Protein AF-A0A9E3ASZ4-F1 (afdb_monomer)

Mean predicted aligned error: 3.85 Å

pLDDT: mean 91.89, std 6.23, range [77.38, 98.56]

Secondary structure (DSSP, 8-state):
-HHHHHHHHHHHHHSPTT--EEEEEB-HHHHHHTT--HHHHHHHHHHSEEEEEE-GGGTTTSS-TTT-EEEEE-HHHHHHHGGGTEEEEEEEEEEETTTEEEEEEEE--

Foldseek 3Di:
DVVVVVVLQVVLVPADVPDKDKDWAFEPQQVVVVPDDVVQVVVCVVPQKGWPAFDQVCVPVDPDRHPHTRMYGYPVCCCVPSVVFWDFPDWAQCPPVNGIIMTMTHTDD

Solvent-accessible surface area (backbone atoms only — not comparable to full-atom values): 6234 Å² total; per-residue (Å²): 111,67,66,61,52,55,49,48,52,48,53,40,68,72,51,56,92,92,42,75,48,78,47,77,43,37,26,68,63,29,50,61,74,66,68,62,59,71,68,59,56,52,44,27,70,74,64,19,48,36,76,79,45,63,40,70,89,48,53,84,73,48,100,54,60,73,74,47,60,46,56,36,39,36,71,65,38,48,60,64,64,47,46,77,43,25,46,81,74,45,76,39,79,34,62,50,86,73,30,25,21,36,39,34,32,31,56,62,130

Nearest PDB structures (foldseek):
  2crq-assembly1_A  TM=5.993E-01  e=2.520E-01  Mus musculus
  4hny-assembly1_B  TM=3.741E-01  e=1.438E+00  Saccharomyces cerevisiae S288C
  6ygd-assembly1_A  TM=1.978E-01  e=7.545E-01  Saccharomyces cerevisiae
  9f1c-assembly1_DC  TM=3.258E-01  e=4.591E+00  Homo sapiens
  8xap-assembly1_A  TM=2.252E-01  e=4.591E+00  Sulfolobus acidocaldarius DSM 639

Sequence (109 aa):
EEDQFAWLKELARVVKPGGVVAVSVNGATSLFNASYPPSVREALKTRGFCDTGIENTLKGVTSDDSYYRNIYHTHDYIRERWSEWFEILAILPAFVGNMQDMILLRPRR

Radius of gyration: 14.47 Å; Cα contacts (8 Å, |Δi|>4): 172; chains: 1; bounding box: 32×28×39 Å

Structure (mmCIF, N/CA/C/O backbone):
data_AF-A0A9E3ASZ4-F1
#
_entry.id   AF-A0A9E3ASZ4-F1
#
loop_
_atom_site.group_PDB
_atom_site.id
_atom_site.type_symbol
_atom_site.label_atom_id
_atom_site.label_alt_id
_atom_site.label_comp_id
_atom_site.label_asym_id
_atom_site.label_entity_id
_atom_site.label_seq_id
_atom_site.pdbx_PDB_ins_code
_atom_site.Cartn_x
_atom_site.Cartn_y
_atom_site.Cartn_z
_atom_site.occupancy
_atom_site.B_iso_or_equiv
_atom_site.auth_seq_id
_atom_site.auth_comp_id
_atom_site.auth_asym_id
_atom_site.auth_atom_id
_atom_site.pdbx_PDB_model_num
ATOM 1 N N . GLU A 1 1 ? -0.442 9.513 -6.357 1.00 88.50 1 GLU A N 1
ATOM 2 C CA . GLU A 1 1 ? -0.317 9.337 -4.887 1.00 88.50 1 GLU A CA 1
ATOM 3 C C . GLU A 1 1 ? -1.496 9.955 -4.138 1.00 88.50 1 GLU A C 1
ATOM 5 O O . GLU A 1 1 ? -1.990 9.309 -3.228 1.00 88.50 1 GLU A O 1
ATOM 10 N N . GLU A 1 2 ? -1.971 11.147 -4.523 1.00 92.75 2 GLU A N 1
ATOM 11 C CA . GLU A 1 2 ? -3.077 11.861 -3.852 1.00 92.75 2 GLU A CA 1
ATOM 12 C C . GLU A 1 2 ? -4.340 11.016 -3.657 1.00 92.75 2 GLU A C 1
ATOM 14 O O . GLU A 1 2 ? -4.843 10.942 -2.536 1.00 92.75 2 G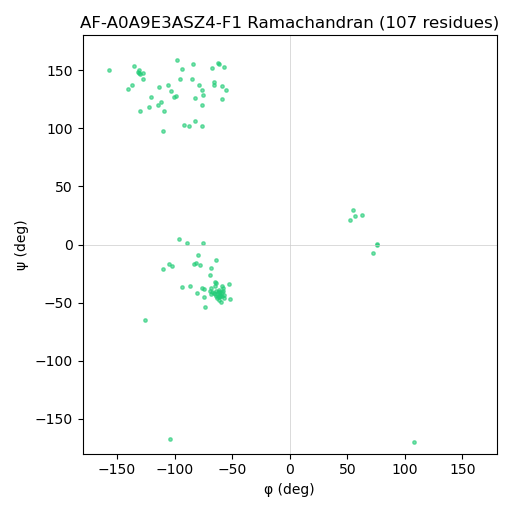LU A O 1
ATOM 19 N N . ASP A 1 3 ? -4.785 10.304 -4.697 1.00 92.44 3 ASP A N 1
ATOM 20 C CA . ASP A 1 3 ? -5.949 9.417 -4.595 1.00 92.44 3 ASP A CA 1
ATOM 21 C C . ASP A 1 3 ? -5.765 8.366 -3.499 1.00 92.44 3 ASP A C 1
ATOM 23 O O . ASP A 1 3 ? -6.654 8.171 -2.677 1.00 92.44 3 ASP A O 1
ATOM 27 N N . GLN A 1 4 ? -4.585 7.746 -3.402 1.00 93.31 4 GLN A N 1
ATOM 28 C CA . GLN A 1 4 ? -4.309 6.760 -2.353 1.00 93.31 4 GLN A CA 1
ATOM 29 C C . GLN A 1 4 ? -4.503 7.371 -0.955 1.00 93.31 4 GLN A C 1
ATOM 31 O O . GLN A 1 4 ? -5.036 6.717 -0.065 1.00 93.31 4 GLN A O 1
ATOM 36 N N . PHE A 1 5 ? -4.080 8.622 -0.752 1.00 96.06 5 PHE A N 1
ATOM 37 C CA . PHE A 1 5 ? -4.158 9.278 0.551 1.00 96.06 5 PHE A CA 1
ATOM 38 C C . PHE A 1 5 ? -5.594 9.689 0.870 1.00 96.06 5 PHE A C 1
ATOM 4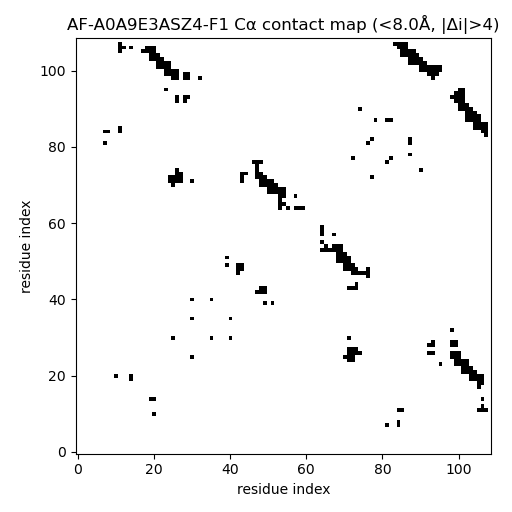0 O O . PHE A 1 5 ? -6.042 9.508 2.002 1.00 96.06 5 PHE A O 1
ATOM 47 N N . ALA A 1 6 ? -6.347 10.157 -0.130 1.00 96.75 6 ALA A N 1
ATOM 48 C CA . ALA A 1 6 ? -7.779 10.398 0.007 1.00 96.75 6 ALA A CA 1
ATOM 49 C C . ALA A 1 6 ? -8.523 9.110 0.401 1.00 96.75 6 ALA A C 1
ATOM 51 O O . ALA A 1 6 ? -9.326 9.122 1.335 1.00 96.75 6 ALA A O 1
ATOM 52 N N . TRP A 1 7 ? -8.187 7.987 -0.239 1.00 95.00 7 TRP A N 1
ATOM 53 C CA . TRP A 1 7 ? -8.733 6.670 0.084 1.00 95.00 7 TRP A CA 1
ATOM 54 C C . TRP A 1 7 ? -8.361 6.205 1.494 1.00 95.00 7 TRP A C 1
ATOM 56 O O . TRP A 1 7 ? -9.239 5.766 2.231 1.00 95.00 7 TRP A O 1
ATOM 66 N N . LEU A 1 8 ? -7.099 6.326 1.913 1.00 97.06 8 LEU A N 1
ATOM 67 C CA . LEU A 1 8 ? -6.669 5.942 3.265 1.00 97.06 8 LEU A CA 1
ATOM 68 C C . LEU A 1 8 ? -7.388 6.759 4.341 1.00 97.06 8 LEU A C 1
ATOM 70 O O . LEU A 1 8 ? -7.893 6.194 5.313 1.00 97.06 8 LEU A O 1
ATOM 74 N N . LYS A 1 9 ? -7.492 8.076 4.142 1.00 97.44 9 LYS A N 1
ATOM 75 C CA . LYS A 1 9 ? -8.226 8.966 5.044 1.00 97.44 9 LYS A CA 1
ATOM 76 C C . LYS A 1 9 ? -9.702 8.580 5.135 1.00 97.44 9 LYS A C 1
ATOM 78 O O . LYS A 1 9 ? -10.261 8.543 6.231 1.00 97.44 9 LYS A O 1
ATOM 83 N N . GLU A 1 10 ? -10.328 8.276 4.002 1.00 97.94 10 GLU A N 1
ATOM 84 C CA . GLU A 1 10 ? -11.736 7.887 3.962 1.00 97.94 10 GLU A CA 1
ATOM 85 C C . GLU A 1 10 ? -11.974 6.517 4.605 1.00 97.94 10 GLU A C 1
ATOM 87 O O . GLU A 1 10 ? -12.890 6.373 5.416 1.00 97.94 10 GLU A O 1
ATOM 92 N N . LEU A 1 11 ? -11.105 5.536 4.341 1.00 97.50 11 LEU A N 1
ATOM 93 C CA . LEU A 1 11 ? -11.134 4.234 5.006 1.00 97.50 11 LEU A CA 1
ATOM 94 C C . LEU A 1 11 ? -11.026 4.392 6.526 1.00 97.50 11 LEU A C 1
ATOM 96 O O . LEU A 1 11 ? -11.819 3.805 7.260 1.00 97.50 11 LEU A O 1
ATOM 100 N N . ALA A 1 12 ? -10.102 5.223 7.015 1.00 97.31 12 ALA A N 1
ATOM 101 C CA . ALA A 1 12 ? -9.973 5.485 8.445 1.00 97.31 12 ALA A CA 1
ATOM 102 C C . ALA A 1 12 ? -11.248 6.120 9.030 1.00 97.31 12 ALA A C 1
ATOM 104 O O . ALA A 1 12 ? -11.676 5.745 10.124 1.00 97.31 12 ALA A O 1
ATOM 105 N N . ARG A 1 13 ? -11.891 7.034 8.286 1.00 97.56 13 ARG A N 1
ATOM 106 C CA . ARG A 1 13 ? -13.119 7.732 8.700 1.00 97.56 13 ARG A CA 1
ATOM 107 C C . ARG A 1 13 ? -14.321 6.795 8.839 1.00 97.56 13 ARG A C 1
ATOM 109 O O . ARG A 1 13 ? -15.109 6.959 9.771 1.00 97.56 13 ARG A O 1
ATOM 116 N N . VAL A 1 14 ? -14.502 5.853 7.912 1.00 97.56 14 VAL A N 1
ATOM 117 C CA . VAL A 1 14 ? -15.708 4.999 7.870 1.00 97.56 14 VAL A CA 1
ATOM 118 C C . VAL A 1 14 ? -15.637 3.794 8.808 1.00 97.56 14 VAL A C 1
ATOM 120 O O . VAL A 1 14 ? -16.665 3.190 9.126 1.00 97.56 14 VAL A O 1
ATOM 123 N N . VAL A 1 15 ? -14.444 3.430 9.278 1.00 97.81 15 VAL A N 1
ATOM 124 C CA . VAL A 1 15 ? -14.252 2.254 10.129 1.00 97.81 15 VAL A CA 1
ATOM 125 C C . VAL A 1 15 ? -14.741 2.515 11.557 1.00 97.81 15 VAL A C 1
ATOM 127 O O . VAL A 1 15 ? -14.374 3.480 12.237 1.00 97.81 15 VAL A O 1
ATOM 130 N N . LYS A 1 16 ? -15.588 1.601 12.042 1.00 96.50 16 LYS A N 1
ATOM 131 C CA . LYS A 1 16 ? -16.131 1.627 13.408 1.00 96.50 16 LYS A CA 1
ATOM 132 C C . LYS A 1 16 ? -15.016 1.529 14.466 1.00 96.50 16 LYS A C 1
ATOM 134 O O . LYS A 1 16 ? -13.951 0.981 14.182 1.00 96.50 16 LYS A O 1
ATOM 139 N N . PRO A 1 17 ? -15.244 2.024 15.699 1.00 94.62 17 PRO A N 1
ATOM 140 C CA . PRO A 1 17 ? -14.255 1.902 16.769 1.00 94.62 17 PRO A CA 1
ATOM 141 C C . PRO A 1 17 ? -13.866 0.436 16.986 1.00 94.62 17 PRO A C 1
ATOM 143 O O . PRO A 1 17 ? -14.738 -0.426 17.035 1.00 94.62 17 PRO A O 1
ATOM 146 N N . GLY A 1 18 ? -12.563 0.160 17.085 1.00 93.44 18 GLY A N 1
ATOM 147 C CA . GLY A 1 18 ? -12.032 -1.202 17.224 1.00 93.44 18 GLY A CA 1
ATOM 148 C C . GLY A 1 18 ? -12.030 -2.041 15.938 1.00 93.44 18 GLY A C 1
ATOM 149 O O . GLY A 1 18 ? -11.579 -3.182 15.972 1.00 93.44 18 GLY A O 1
ATOM 150 N N . GLY A 1 19 ? -12.504 -1.499 14.812 1.00 97.31 19 GLY A N 1
ATOM 151 C CA . GLY A 1 19 ? -12.482 -2.184 13.524 1.00 97.31 19 GLY A CA 1
ATOM 152 C C . GLY A 1 19 ? -11.068 -2.383 12.973 1.00 97.31 19 GLY A C 1
ATOM 153 O O . GLY A 1 19 ? -10.159 -1.595 13.242 1.00 97.31 19 GLY A O 1
ATOM 154 N N . VAL A 1 20 ? -10.912 -3.437 12.173 1.00 98.00 20 VAL A N 1
ATOM 155 C CA . VAL A 1 20 ? -9.693 -3.751 11.419 1.00 98.00 20 VAL A CA 1
ATOM 156 C C . VAL A 1 20 ? -9.996 -3.613 9.934 1.00 98.00 20 VAL A C 1
ATOM 158 O O . VAL A 1 20 ? -11.035 -4.081 9.467 1.00 98.00 20 VAL A O 1
ATOM 161 N N . VAL A 1 21 ? -9.086 -2.979 9.200 1.00 98.19 21 VAL A N 1
ATOM 162 C CA . VAL A 1 21 ? -9.124 -2.900 7.739 1.00 98.19 21 VAL A CA 1
ATOM 163 C C . VAL A 1 21 ? -8.111 -3.885 7.180 1.00 98.19 21 VAL A C 1
ATOM 165 O O . VAL A 1 21 ? -6.967 -3.920 7.626 1.00 98.19 21 VAL A O 1
ATOM 168 N N . ALA A 1 22 ? -8.543 -4.672 6.203 1.00 98.12 22 ALA A N 1
ATOM 169 C CA . ALA A 1 22 ? -7.692 -5.557 5.428 1.00 98.12 22 ALA A CA 1
ATOM 170 C C . ALA A 1 22 ? -7.675 -5.051 3.984 1.00 98.12 22 ALA A C 1
ATOM 172 O O . ALA A 1 22 ? -8.732 -4.952 3.359 1.00 98.12 22 ALA A O 1
ATOM 173 N N . VAL A 1 23 ? -6.497 -4.708 3.470 1.00 97.50 23 VAL A N 1
ATOM 174 C CA . VAL A 1 23 ? -6.313 -4.316 2.066 1.00 97.50 23 VAL A CA 1
ATOM 175 C C . VAL A 1 23 ? -5.204 -5.138 1.442 1.00 97.50 23 VAL A C 1
ATOM 177 O O . VAL A 1 23 ? -4.197 -5.422 2.091 1.00 97.50 23 VAL A O 1
ATOM 180 N N . SER A 1 24 ? -5.382 -5.510 0.179 1.00 96.81 24 SER A N 1
ATOM 181 C CA . SER A 1 24 ? -4.310 -6.092 -0.613 1.00 96.81 24 SER A CA 1
ATOM 182 C C . SER A 1 24 ? -3.616 -5.015 -1.440 1.00 96.81 24 SER A C 1
ATOM 184 O O . SER A 1 24 ? -4.256 -4.082 -1.925 1.00 96.81 24 SER A O 1
ATOM 186 N N . VAL A 1 25 ? -2.299 -5.128 -1.577 1.00 96.31 25 VAL A N 1
ATOM 187 C CA . VAL A 1 25 ? -1.470 -4.197 -2.353 1.00 96.31 25 VAL A CA 1
ATOM 188 C C . VAL A 1 25 ? -0.489 -4.966 -3.219 1.00 96.31 25 VAL A C 1
ATOM 190 O O . VAL A 1 25 ? -0.068 -6.072 -2.870 1.00 96.31 25 VAL A O 1
ATOM 193 N N . ASN A 1 26 ? -0.066 -4.370 -4.332 1.00 94.81 26 ASN A N 1
ATOM 194 C CA . ASN A 1 26 ? 1.069 -4.918 -5.056 1.00 94.81 26 ASN A CA 1
ATOM 195 C C . ASN A 1 26 ? 2.370 -4.562 -4.324 1.00 94.81 26 ASN A C 1
ATOM 197 O O . ASN A 1 26 ? 2.709 -3.389 -4.150 1.00 94.81 26 ASN A O 1
ATOM 201 N N . GLY A 1 27 ? 3.101 -5.593 -3.914 1.00 91.69 27 GLY A N 1
ATOM 202 C CA . GLY A 1 27 ? 4.397 -5.469 -3.257 1.00 91.69 27 GLY A CA 1
ATOM 203 C C . GLY A 1 27 ? 5.558 -5.805 -4.189 1.00 91.69 27 GLY A C 1
ATOM 204 O O . GLY A 1 27 ? 5.404 -5.977 -5.403 1.00 91.69 27 GLY A O 1
ATOM 205 N N . ALA A 1 28 ? 6.744 -5.968 -3.603 1.00 85.06 28 ALA A N 1
ATOM 206 C CA . ALA A 1 28 ? 7.942 -6.363 -4.342 1.00 85.06 28 ALA A CA 1
ATOM 207 C C . ALA A 1 28 ? 7.768 -7.712 -5.070 1.00 85.06 28 ALA A C 1
ATOM 209 O O . ALA A 1 28 ? 8.219 -7.851 -6.208 1.00 85.06 28 ALA A O 1
ATOM 210 N N . THR A 1 29 ? 7.072 -8.678 -4.455 1.00 85.06 29 THR A N 1
ATOM 211 C CA . THR A 1 29 ? 6.779 -9.986 -5.065 1.00 85.06 29 THR A CA 1
ATOM 212 C C . THR A 1 29 ? 5.939 -9.839 -6.332 1.00 85.06 29 THR A C 1
ATOM 214 O O . THR A 1 29 ? 6.295 -10.382 -7.377 1.00 85.06 29 THR A O 1
ATOM 217 N N . SER A 1 30 ? 4.864 -9.046 -6.276 1.00 86.88 30 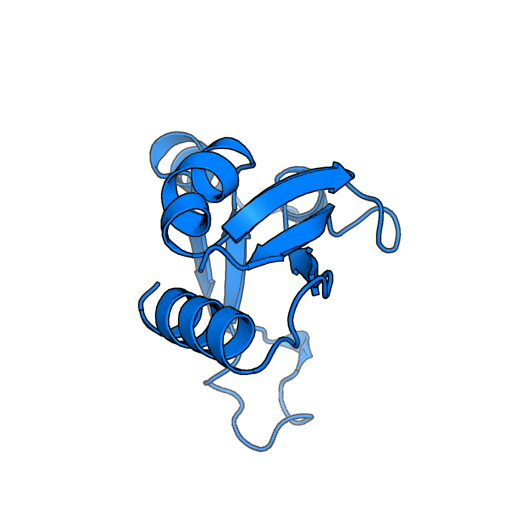SER A N 1
ATOM 218 C CA . SER A 1 30 ? 4.004 -8.787 -7.436 1.00 86.88 30 SER A CA 1
ATOM 219 C C . SER A 1 30 ? 4.791 -8.109 -8.562 1.00 86.88 30 SER A C 1
ATOM 221 O O . SER A 1 30 ? 4.638 -8.468 -9.728 1.00 86.88 30 SER A O 1
ATOM 223 N N . LEU A 1 31 ? 5.669 -7.156 -8.219 1.00 83.88 31 LEU A N 1
ATOM 224 C CA . LEU A 1 31 ? 6.504 -6.460 -9.199 1.00 83.88 31 LEU A CA 1
ATOM 225 C C . LEU A 1 31 ? 7.489 -7.412 -9.890 1.00 83.88 31 LEU A C 1
ATOM 227 O O . LEU A 1 31 ? 7.711 -7.300 -11.097 1.00 83.88 31 LEU A O 1
ATOM 231 N N . PHE A 1 32 ? 8.085 -8.343 -9.138 1.00 79.81 32 PHE A N 1
ATOM 232 C CA . PHE A 1 32 ? 8.999 -9.341 -9.693 1.00 79.81 32 PHE A CA 1
ATOM 233 C C . PHE A 1 32 ? 8.280 -10.270 -10.679 1.00 79.81 32 PHE A C 1
ATOM 235 O O . PHE A 1 32 ? 8.774 -10.485 -11.785 1.00 79.81 32 PHE A O 1
ATOM 242 N N . ASN A 1 33 ? 7.080 -10.737 -10.324 1.00 81.25 33 ASN A N 1
ATOM 243 C CA . ASN A 1 33 ? 6.275 -11.614 -11.178 1.00 81.25 33 ASN A CA 1
ATOM 244 C C . ASN A 1 33 ? 5.811 -10.923 -12.472 1.00 81.25 33 ASN A C 1
ATOM 246 O O . ASN A 1 33 ? 5.720 -11.561 -13.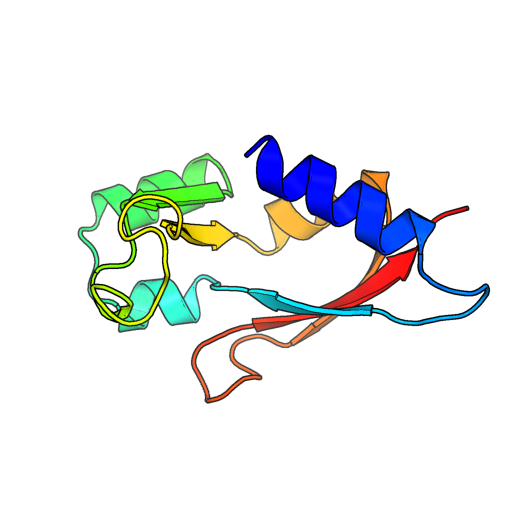518 1.00 81.25 33 ASN A O 1
ATOM 250 N N . ALA A 1 34 ? 5.572 -9.610 -12.429 1.00 81.94 34 ALA A N 1
ATOM 251 C CA . ALA A 1 34 ? 5.115 -8.832 -13.579 1.00 81.94 34 ALA A CA 1
ATOM 252 C C . ALA A 1 34 ? 6.209 -8.540 -14.631 1.00 81.94 34 ALA A C 1
ATOM 254 O O . ALA A 1 34 ? 5.935 -7.890 -15.635 1.00 81.94 34 ALA A O 1
ATOM 255 N N . SER A 1 35 ? 7.446 -9.018 -14.435 1.00 82.31 35 SER A N 1
ATOM 256 C CA . SER A 1 35 ? 8.542 -8.912 -15.417 1.00 82.31 35 SER A CA 1
ATOM 257 C C . SER A 1 35 ? 8.855 -7.481 -15.890 1.00 82.31 35 SER A C 1
ATOM 259 O O . SER A 1 35 ? 9.350 -7.278 -16.999 1.00 82.31 35 SER A O 1
ATOM 261 N N . TYR A 1 36 ? 8.618 -6.471 -15.043 1.00 84.44 36 TYR A N 1
ATOM 262 C CA . TYR A 1 36 ? 8.924 -5.080 -15.384 1.00 84.44 36 TYR A CA 1
ATOM 263 C C . TYR A 1 36 ? 10.427 -4.839 -15.632 1.00 84.44 36 TYR A C 1
ATOM 265 O O . TYR A 1 36 ? 11.279 -5.559 -15.087 1.0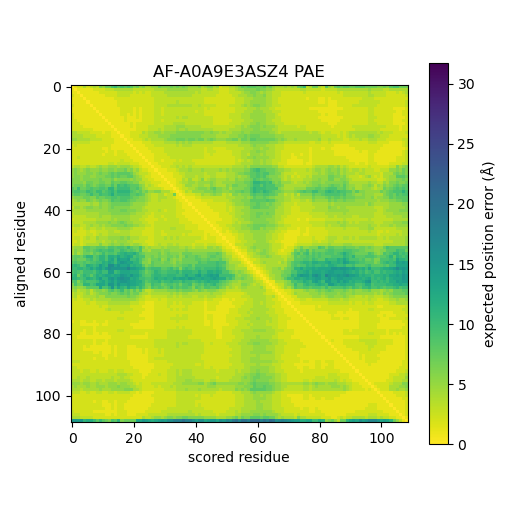0 84.44 36 TYR A O 1
ATOM 273 N N . PRO A 1 37 ? 10.784 -3.788 -16.399 1.00 85.44 37 PRO A N 1
ATOM 274 C CA . PRO A 1 37 ? 12.172 -3.388 -16.602 1.00 85.44 37 PRO A CA 1
ATOM 275 C C . PRO A 1 37 ? 12.905 -3.082 -15.282 1.00 85.44 37 PRO A C 1
ATOM 277 O O . PRO A 1 37 ? 12.281 -2.626 -14.318 1.00 85.44 37 PRO A O 1
ATOM 280 N N . PRO A 1 38 ? 14.243 -3.248 -15.222 1.00 86.06 38 PRO A N 1
ATOM 281 C CA . PRO A 1 38 ? 15.034 -2.921 -14.033 1.00 86.06 38 PRO A CA 1
ATOM 282 C C . PRO A 1 38 ? 14.822 -1.495 -13.507 1.00 86.06 38 PRO A C 1
ATOM 284 O O . PRO A 1 38 ? 14.819 -1.293 -12.297 1.00 86.06 38 PRO A O 1
ATOM 287 N N . SER A 1 39 ? 14.577 -0.523 -14.390 1.00 87.81 39 SER A N 1
ATOM 288 C CA . SER A 1 39 ? 14.327 0.875 -14.017 1.00 87.81 39 SER A CA 1
ATOM 289 C C . SER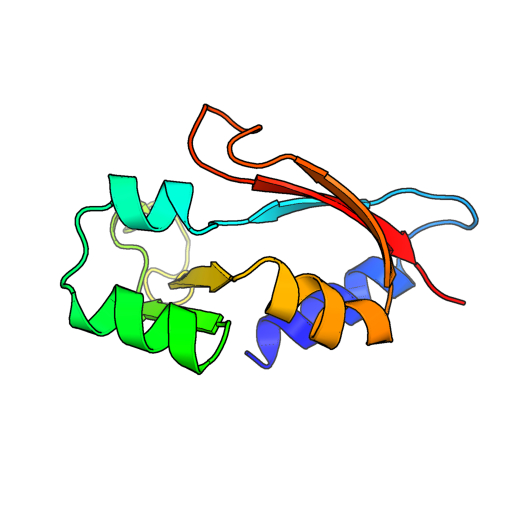 A 1 39 ? 13.124 1.048 -13.086 1.00 87.81 39 SER A C 1
ATOM 291 O O . SER A 1 39 ? 13.175 1.869 -12.175 1.00 87.81 39 SER A O 1
ATOM 293 N N . VAL A 1 40 ? 12.069 0.248 -13.261 1.00 86.94 40 VAL A N 1
ATOM 294 C CA . VAL A 1 40 ? 10.871 0.278 -12.408 1.00 86.94 40 VAL A CA 1
ATOM 295 C C . VAL A 1 40 ? 11.194 -0.248 -11.010 1.00 86.94 40 VAL A C 1
ATOM 297 O O . VAL A 1 40 ? 10.766 0.326 -10.010 1.00 86.94 40 VAL A O 1
ATOM 300 N N . ARG A 1 41 ? 12.008 -1.308 -10.925 1.00 86.25 41 ARG A N 1
ATOM 301 C CA . ARG A 1 41 ? 12.478 -1.850 -9.641 1.00 86.25 41 ARG A CA 1
ATOM 302 C C . ARG A 1 41 ? 13.316 -0.831 -8.881 1.00 86.25 41 ARG A C 1
ATOM 304 O O . ARG A 1 41 ? 13.111 -0.655 -7.685 1.00 86.25 41 ARG A O 1
ATOM 311 N N . GLU A 1 42 ? 14.225 -0.144 -9.565 1.00 89.12 42 GLU A N 1
ATOM 312 C CA . GLU A 1 42 ? 15.052 0.890 -8.939 1.00 89.12 42 GLU A CA 1
ATOM 313 C C . GLU A 1 42 ? 14.226 2.118 -8.530 1.00 89.12 42 GLU A C 1
ATOM 315 O O . GLU A 1 42 ? 14.425 2.656 -7.440 1.00 89.12 42 GLU A O 1
ATOM 320 N N . ALA A 1 43 ? 13.227 2.512 -9.325 1.00 88.94 43 ALA A N 1
ATOM 321 C CA . ALA A 1 43 ? 12.273 3.550 -8.933 1.00 88.94 43 ALA A CA 1
ATOM 322 C C . ALA A 1 43 ? 11.496 3.165 -7.661 1.00 88.94 43 ALA A C 1
ATOM 324 O O . ALA A 1 43 ? 11.387 3.976 -6.742 1.00 88.94 43 ALA A O 1
ATOM 325 N N . LEU A 1 44 ? 11.013 1.919 -7.562 1.00 91.31 44 LEU A N 1
ATOM 326 C CA . LEU A 1 44 ? 10.322 1.445 -6.362 1.00 91.31 44 LEU A CA 1
ATOM 327 C C . LEU A 1 44 ? 11.256 1.395 -5.147 1.00 91.31 44 LEU A C 1
ATOM 329 O O . LEU A 1 44 ? 10.862 1.823 -4.068 1.00 91.31 44 LEU A O 1
ATOM 333 N N . LYS A 1 45 ? 12.494 0.912 -5.302 1.00 89.69 45 LYS A N 1
ATOM 334 C CA . LYS A 1 45 ? 13.475 0.879 -4.203 1.00 89.69 45 LYS A CA 1
ATOM 335 C C . LYS A 1 45 ? 13.830 2.275 -3.694 1.00 89.69 45 LYS A C 1
ATOM 337 O O . LYS A 1 45 ? 13.965 2.461 -2.493 1.00 89.69 45 LYS A O 1
ATOM 342 N N . THR A 1 46 ? 13.997 3.237 -4.600 1.00 92.00 46 THR A N 1
ATOM 343 C CA . THR A 1 46 ? 14.433 4.600 -4.254 1.00 92.00 46 THR A CA 1
ATOM 344 C C . THR A 1 46 ? 13.318 5.438 -3.642 1.00 92.00 46 THR A C 1
ATOM 346 O O . THR A 1 46 ? 13.576 6.214 -2.728 1.00 92.00 46 THR A O 1
ATOM 349 N N . ARG A 1 47 ? 12.081 5.291 -4.128 1.00 92.88 47 ARG A N 1
ATOM 350 C CA . ARG A 1 47 ? 10.939 6.104 -3.681 1.00 92.88 47 ARG A CA 1
ATOM 351 C C . ARG A 1 47 ? 10.004 5.400 -2.707 1.00 92.88 47 ARG A C 1
ATOM 353 O O . ARG A 1 47 ? 9.168 6.056 -2.095 1.00 92.88 47 ARG A O 1
ATOM 360 N N . GLY A 1 48 ? 10.053 4.075 -2.642 1.00 93.94 48 GLY A N 1
ATOM 361 C CA . GLY A 1 48 ? 9.101 3.258 -1.893 1.00 93.94 48 GLY A CA 1
ATOM 362 C C . GLY A 1 48 ? 7.700 3.156 -2.518 1.00 93.94 48 GLY A C 1
ATOM 363 O O . GLY A 1 48 ? 6.886 2.349 -2.078 1.00 93.94 48 GLY A O 1
ATOM 364 N N . PHE A 1 49 ? 7.430 3.924 -3.573 1.00 93.88 49 PHE A N 1
ATOM 365 C CA . PHE A 1 49 ? 6.177 3.959 -4.320 1.00 93.88 49 PHE A CA 1
ATOM 366 C C . PHE A 1 49 ? 6.477 4.015 -5.815 1.00 93.88 49 PHE A C 1
ATOM 368 O O . PHE A 1 49 ? 7.349 4.775 -6.250 1.00 93.88 49 PHE A O 1
ATOM 375 N N . CYS A 1 50 ? 5.740 3.244 -6.611 1.00 92.38 50 CYS A N 1
ATOM 376 C CA . CYS A 1 50 ? 5.865 3.264 -8.060 1.00 92.38 50 CYS A CA 1
ATOM 377 C C . CYS A 1 50 ? 4.501 3.145 -8.740 1.00 92.38 50 CYS A C 1
ATOM 379 O O . CYS A 1 50 ? 3.696 2.285 -8.395 1.00 92.38 50 CYS A O 1
ATOM 381 N N . ASP A 1 51 ? 4.281 3.998 -9.734 1.00 91.50 51 ASP A N 1
ATOM 382 C CA . ASP A 1 51 ? 3.139 3.961 -10.635 1.00 91.50 51 ASP A CA 1
ATOM 383 C C . ASP A 1 51 ? 3.634 3.522 -12.014 1.00 91.50 51 ASP A C 1
ATOM 385 O O . ASP A 1 51 ? 4.440 4.209 -12.645 1.00 91.50 51 ASP A O 1
ATOM 389 N N . THR A 1 52 ? 3.184 2.351 -12.453 1.00 89.56 52 THR A N 1
ATOM 390 C CA . THR A 1 52 ? 3.649 1.711 -13.693 1.00 89.56 52 THR A CA 1
ATOM 391 C C . THR A 1 52 ? 2.749 1.991 -14.896 1.00 89.56 52 THR A C 1
ATOM 393 O O . THR A 1 52 ? 3.018 1.489 -15.987 1.00 89.56 52 THR A O 1
ATOM 396 N N . GLY A 1 53 ? 1.726 2.836 -14.738 1.00 87.44 53 GLY A N 1
ATOM 397 C CA . GLY A 1 53 ? 0.811 3.206 -15.813 1.00 87.44 53 GLY A CA 1
ATOM 398 C C . GLY A 1 53 ? -0.580 2.593 -15.681 1.00 87.44 53 GLY A C 1
ATOM 399 O O . GLY A 1 53 ? -0.947 2.040 -14.646 1.00 87.44 53 GLY A O 1
ATOM 400 N N . ILE A 1 54 ? -1.358 2.743 -16.753 1.00 84.94 54 ILE A N 1
ATOM 401 C CA . ILE A 1 54 ? -2.745 2.273 -16.853 1.00 84.94 54 ILE A CA 1
ATOM 402 C C . ILE A 1 54 ? -2.791 0.738 -16.812 1.00 84.94 54 ILE A C 1
ATOM 404 O O . ILE A 1 54 ? -1.985 0.067 -17.463 1.00 84.94 54 ILE A O 1
ATOM 408 N N . GLU A 1 55 ? -3.749 0.190 -16.065 1.00 81.62 55 GLU A N 1
ATOM 409 C CA . GLU A 1 55 ? -4.042 -1.243 -16.039 1.00 81.62 55 GLU A CA 1
ATOM 410 C C . GLU A 1 55 ? -4.818 -1.643 -17.299 1.00 81.62 55 GLU A C 1
ATOM 412 O O . GLU A 1 55 ? -6.021 -1.419 -17.425 1.00 81.62 55 GLU A O 1
ATOM 417 N N . ASN A 1 56 ? -4.115 -2.253 -18.251 1.00 81.19 56 ASN A N 1
ATOM 418 C CA . ASN A 1 56 ? -4.684 -2.620 -19.546 1.00 81.19 56 ASN A CA 1
ATOM 419 C C . ASN A 1 56 ? -5.549 -3.889 -19.499 1.00 81.19 56 ASN A C 1
ATOM 421 O O . ASN A 1 56 ? -6.339 -4.115 -20.412 1.00 81.19 56 ASN A O 1
ATOM 425 N N . THR A 1 57 ? -5.434 -4.713 -18.457 1.00 79.75 57 THR A N 1
ATOM 426 C CA . THR A 1 57 ? -6.218 -5.949 -18.290 1.00 79.75 57 THR A CA 1
ATOM 427 C C . THR A 1 57 ? -7.694 -5.654 -18.015 1.00 79.75 57 THR A C 1
ATOM 429 O O . THR A 1 57 ? -8.555 -6.468 -18.334 1.00 79.75 57 THR A O 1
ATOM 432 N N . LEU A 1 58 ? -7.997 -4.480 -17.450 1.00 77.38 58 LEU A N 1
ATOM 433 C CA . LEU A 1 58 ? -9.363 -4.032 -17.157 1.00 77.38 58 LEU A CA 1
ATOM 434 C C . LEU A 1 58 ? -10.016 -3.270 -18.317 1.00 77.38 58 LEU A C 1
ATOM 436 O O . LEU A 1 58 ? -11.161 -2.835 -18.195 1.00 77.38 58 LEU A O 1
ATOM 440 N N . LYS A 1 59 ? -9.319 -3.124 -19.448 1.00 79.50 59 LYS A N 1
ATOM 441 C CA . LYS A 1 59 ? -9.822 -2.384 -20.603 1.00 79.50 59 LYS A CA 1
ATOM 442 C C . LYS A 1 59 ? -11.130 -2.987 -21.121 1.00 79.50 59 LYS A C 1
ATOM 444 O O . LYS A 1 59 ? -11.190 -4.173 -21.445 1.00 79.50 59 LYS A O 1
ATOM 449 N N . GLY A 1 60 ? -12.170 -2.163 -21.220 1.00 80.19 60 GLY A N 1
ATOM 450 C CA . GLY A 1 60 ? -13.517 -2.562 -21.628 1.00 80.19 60 GLY A CA 1
ATOM 451 C C . GLY A 1 60 ? -14.320 -3.301 -20.551 1.00 80.19 60 GLY A C 1
ATOM 452 O O . GLY A 1 60 ? -15.459 -3.686 -20.813 1.00 80.19 60 GLY A O 1
ATOM 453 N N . VAL A 1 61 ? -13.756 -3.504 -19.355 1.00 81.25 61 VAL A N 1
ATOM 454 C CA . VAL A 1 61 ? -14.458 -4.068 -18.189 1.00 81.25 61 VAL A CA 1
ATOM 455 C C . VAL A 1 61 ? -15.014 -2.950 -17.309 1.00 81.25 61 VAL A C 1
ATOM 457 O O . VAL A 1 61 ? -16.100 -3.081 -16.745 1.00 81.25 61 VAL A O 1
ATOM 460 N N . THR A 1 62 ? -14.278 -1.845 -17.186 1.00 80.19 62 THR A N 1
ATOM 461 C CA . THR A 1 62 ? -14.659 -0.678 -16.387 1.00 80.19 62 THR A CA 1
ATOM 462 C C . THR A 1 62 ? -15.289 0.404 -17.263 1.00 80.19 62 THR A C 1
ATOM 464 O O . THR A 1 62 ? -15.106 0.437 -18.475 1.00 80.19 62 THR A O 1
ATOM 467 N N . SER A 1 63 ? -16.059 1.312 -16.654 1.00 80.44 63 SER A N 1
ATOM 468 C CA . SER A 1 63 ? -16.658 2.449 -17.374 1.00 80.44 63 SER A CA 1
ATOM 469 C C . SER A 1 63 ? -15.624 3.472 -17.852 1.00 80.44 63 SER A C 1
ATOM 471 O O . SER A 1 63 ? -15.920 4.274 -18.733 1.00 80.44 63 SER A O 1
ATOM 473 N N . ASP A 1 64 ? -14.437 3.461 -17.243 1.00 83.12 64 ASP A N 1
ATOM 474 C CA . ASP A 1 64 ? -13.297 4.302 -17.589 1.00 83.12 64 ASP A CA 1
ATOM 475 C C . ASP A 1 64 ? -12.045 3.425 -17.726 1.00 83.12 64 ASP A C 1
ATOM 477 O O . ASP A 1 64 ? -11.591 2.814 -16.754 1.00 83.12 64 ASP A O 1
ATOM 481 N N . ASP A 1 65 ? -11.508 3.365 -18.944 1.00 82.56 65 ASP A N 1
ATOM 482 C CA . ASP A 1 65 ? -10.305 2.606 -19.304 1.00 82.56 65 ASP A CA 1
ATOM 483 C C . ASP A 1 65 ? -9.002 3.325 -18.912 1.00 82.56 65 ASP A C 1
ATOM 485 O O . ASP A 1 65 ? -7.918 2.761 -19.038 1.00 82.56 65 ASP A O 1
ATOM 489 N N . SER A 1 66 ? -9.079 4.583 -18.476 1.00 82.75 66 SER A N 1
ATOM 490 C CA . SER A 1 66 ? -7.919 5.422 -18.157 1.00 82.75 66 SER A CA 1
ATOM 491 C C . SER A 1 66 ? -7.680 5.598 -16.658 1.00 82.75 66 SER A C 1
ATOM 493 O O . SER A 1 66 ? -6.580 5.983 -16.252 1.00 82.75 66 SER A O 1
ATOM 495 N N . TYR A 1 67 ? -8.692 5.296 -15.840 1.00 83.94 67 TYR A N 1
ATOM 496 C CA . TYR A 1 67 ? -8.658 5.533 -14.401 1.00 83.94 67 TYR A CA 1
ATOM 497 C C . TYR A 1 67 ? -7.772 4.542 -13.640 1.00 83.94 67 TYR A C 1
ATOM 499 O O . TYR A 1 67 ? -6.999 4.942 -12.771 1.00 83.94 67 TYR A O 1
ATOM 507 N N . TYR A 1 68 ? -7.875 3.245 -13.942 1.00 85.19 68 TYR A N 1
ATOM 508 C CA . TYR A 1 68 ? -7.173 2.220 -13.171 1.00 85.19 68 TYR A CA 1
ATOM 509 C C . TYR A 1 68 ? -5.687 2.177 -13.506 1.00 85.19 68 TYR A C 1
ATOM 511 O O . TYR A 1 68 ? -5.290 2.157 -14.671 1.00 85.19 68 TYR A O 1
ATOM 519 N N . ARG A 1 69 ? -4.857 2.139 -12.460 1.00 90.25 69 ARG A N 1
ATOM 520 C CA . ARG A 1 69 ? -3.397 2.190 -12.563 1.00 90.25 69 ARG A CA 1
ATOM 521 C C . ARG A 1 69 ? -2.743 1.105 -11.728 1.00 90.25 69 ARG A C 1
ATOM 523 O O . ARG A 1 69 ? -3.226 0.763 -10.649 1.00 90.25 69 ARG A O 1
ATOM 530 N N . ASN A 1 70 ? -1.602 0.623 -12.200 1.00 90.31 70 ASN A N 1
ATOM 531 C CA . ASN A 1 70 ? -0.792 -0.352 -11.489 1.00 90.31 70 ASN A CA 1
ATOM 532 C C . ASN A 1 70 ? 0.186 0.336 -10.542 1.00 90.31 70 ASN A C 1
ATOM 534 O O . ASN A 1 70 ? 1.229 0.855 -10.954 1.00 90.31 70 ASN A O 1
ATOM 538 N N . ILE A 1 71 ? -0.176 0.321 -9.262 1.00 92.88 71 ILE A N 1
ATOM 539 C CA . ILE A 1 71 ? 0.578 0.933 -8.172 1.00 92.88 71 ILE A CA 1
ATOM 540 C C . ILE A 1 71 ? 1.267 -0.146 -7.339 1.00 92.88 71 ILE A C 1
ATOM 542 O O . ILE A 1 71 ? 0.647 -1.161 -7.020 1.00 92.88 71 ILE A O 1
ATOM 546 N N . TYR A 1 72 ? 2.522 0.110 -6.969 1.00 94.44 72 TYR A N 1
ATOM 547 C CA . TYR A 1 72 ? 3.355 -0.750 -6.133 1.00 94.44 72 TYR A CA 1
ATOM 548 C C . TYR A 1 72 ? 3.933 0.018 -4.950 1.00 94.44 72 TYR A C 1
ATOM 550 O O . TYR A 1 72 ? 4.303 1.190 -5.078 1.00 94.44 72 TYR A O 1
ATOM 558 N N . HIS A 1 73 ? 4.100 -0.683 -3.832 1.00 95.94 73 HIS A N 1
ATOM 559 C CA . HIS A 1 73 ? 4.643 -0.129 -2.595 1.00 95.94 73 HIS A CA 1
ATOM 560 C C . HIS A 1 73 ? 5.746 -1.011 -2.015 1.00 95.94 73 HIS A C 1
ATOM 562 O O . HIS A 1 73 ? 5.703 -2.239 -2.105 1.00 95.94 73 HIS A O 1
ATOM 568 N N . THR A 1 74 ? 6.722 -0.389 -1.359 1.00 96.06 74 THR A N 1
ATOM 569 C CA . THR A 1 74 ? 7.565 -1.086 -0.386 1.00 96.06 74 THR A CA 1
ATOM 570 C C . THR A 1 74 ? 6.864 -1.118 0.967 1.00 96.06 74 THR A C 1
ATOM 572 O O . THR A 1 74 ? 6.040 -0.260 1.295 1.00 96.06 74 THR A O 1
ATOM 575 N N . HIS A 1 75 ? 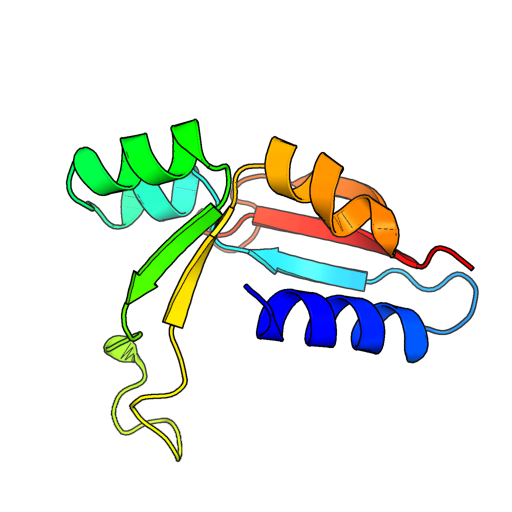7.211 -2.100 1.798 1.00 96.94 75 HIS A N 1
ATOM 576 C CA . HIS A 1 75 ? 6.671 -2.163 3.158 1.00 96.94 75 HIS A CA 1
ATOM 577 C C . HIS A 1 75 ? 7.105 -0.967 3.999 1.00 96.94 75 HIS A C 1
ATOM 579 O O . HIS A 1 75 ? 6.330 -0.509 4.831 1.00 96.94 75 HIS A O 1
ATOM 585 N N . ASP A 1 76 ? 8.305 -0.438 3.766 1.00 97.31 76 ASP A N 1
ATOM 586 C CA . ASP A 1 76 ? 8.802 0.737 4.485 1.00 97.31 76 ASP A CA 1
ATOM 587 C C . ASP A 1 76 ? 8.004 1.989 4.128 1.00 97.31 76 ASP A C 1
ATOM 589 O O . ASP A 1 76 ? 7.594 2.712 5.030 1.00 97.31 76 ASP A O 1
ATOM 593 N N . TYR A 1 77 ? 7.652 2.177 2.850 1.00 97.25 77 TYR A N 1
ATOM 594 C CA . TYR A 1 77 ? 6.749 3.256 2.446 1.00 97.25 77 TYR A CA 1
ATOM 595 C C . TYR A 1 77 ? 5.382 3.133 3.117 1.00 97.25 77 TYR A C 1
ATOM 597 O O . TYR A 1 77 ? 4.853 4.124 3.613 1.00 97.25 77 TYR A O 1
ATOM 605 N N . ILE A 1 78 ? 4.804 1.926 3.161 1.00 97.75 78 ILE A N 1
ATOM 606 C CA . ILE A 1 78 ? 3.521 1.699 3.843 1.00 97.75 78 ILE A CA 1
ATOM 607 C C . ILE A 1 78 ? 3.651 2.060 5.324 1.00 97.75 78 ILE A C 1
ATOM 609 O O . ILE A 1 78 ? 2.842 2.827 5.842 1.00 97.75 78 ILE A O 1
ATOM 613 N N . ARG A 1 79 ? 4.688 1.562 6.007 1.00 98.06 79 ARG A N 1
ATOM 614 C CA . ARG A 1 79 ? 4.916 1.860 7.428 1.00 98.06 79 ARG A CA 1
ATOM 615 C C . ARG A 1 79 ? 5.118 3.344 7.683 1.00 98.06 79 ARG A C 1
ATOM 617 O O . ARG A 1 79 ? 4.598 3.842 8.671 1.00 98.06 79 ARG A O 1
ATOM 624 N N . GLU A 1 80 ? 5.843 4.049 6.831 1.00 97.50 80 GLU A N 1
ATOM 625 C CA . GLU A 1 80 ? 6.107 5.474 7.009 1.00 97.50 80 GLU A CA 1
ATOM 626 C C . GLU A 1 80 ? 4.862 6.314 6.707 1.00 97.50 80 GLU A C 1
ATOM 628 O O . GLU A 1 80 ? 4.414 7.104 7.536 1.00 97.50 80 GLU A O 1
ATOM 633 N N . ARG A 1 81 ? 4.275 6.126 5.522 1.00 97.50 81 ARG A N 1
ATOM 634 C CA . ARG A 1 81 ? 3.273 7.039 4.963 1.00 97.50 81 ARG A CA 1
ATOM 635 C C . ARG A 1 81 ? 1.859 6.716 5.415 1.00 97.50 81 ARG A C 1
ATOM 637 O O . ARG A 1 81 ? 1.072 7.628 5.626 1.00 97.50 81 ARG A O 1
ATOM 644 N N . TRP A 1 82 ? 1.511 5.440 5.576 1.00 98.06 82 TRP A N 1
ATOM 645 C CA . TRP A 1 82 ? 0.151 5.066 5.980 1.00 98.06 82 TRP A CA 1
ATOM 646 C C . TRP A 1 82 ? -0.046 5.186 7.494 1.00 98.06 82 TRP A C 1
ATOM 648 O O . TRP A 1 82 ? -1.187 5.271 7.957 1.00 98.06 82 TRP A O 1
ATOM 658 N N . SER A 1 83 ? 1.052 5.268 8.259 1.00 97.44 83 SER A N 1
ATOM 659 C CA . SER A 1 83 ? 1.015 5.468 9.712 1.00 97.44 83 SER A CA 1
ATOM 660 C C . SER A 1 83 ? 0.417 6.803 10.155 1.00 97.44 83 SER A C 1
ATOM 662 O O . SER A 1 83 ? 0.098 6.956 11.337 1.00 97.44 83 SER A O 1
ATOM 664 N N . GLU A 1 84 ? 0.244 7.747 9.222 1.00 97.00 84 GLU A N 1
ATOM 665 C CA . GLU A 1 84 ? -0.500 8.990 9.437 1.00 97.00 84 GLU A CA 1
ATOM 666 C C . GLU A 1 84 ? -1.958 8.708 9.839 1.00 97.00 84 GLU A C 1
ATOM 668 O O . GLU A 1 84 ? -2.471 9.329 10.768 1.00 97.00 84 GLU A O 1
ATOM 673 N N . 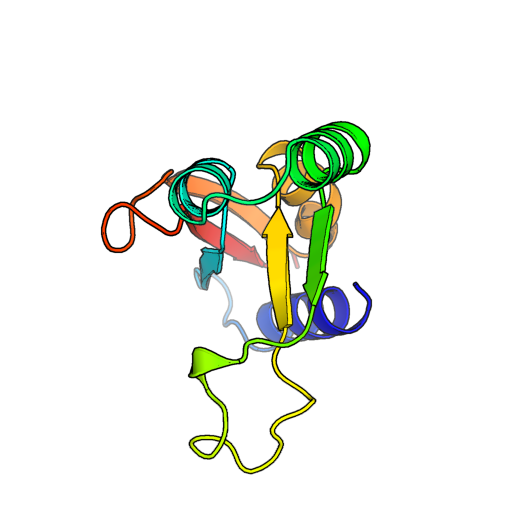TRP A 1 85 ? -2.606 7.722 9.206 1.00 97.81 85 TRP A N 1
ATOM 674 C CA . TRP A 1 85 ? -4.018 7.387 9.454 1.00 97.81 85 TRP A CA 1
ATOM 675 C C . TRP A 1 85 ? -4.222 6.055 10.177 1.00 97.81 85 TRP A C 1
ATOM 677 O O . TRP A 1 85 ? -5.273 5.851 10.785 1.00 97.81 85 TRP A O 1
ATOM 687 N N . PHE A 1 86 ? -3.247 5.144 10.135 1.00 98.31 86 PHE A N 1
ATOM 688 C CA . PHE A 1 86 ? -3.402 3.780 10.645 1.00 98.31 86 PHE A CA 1
ATOM 689 C C . PHE A 1 86 ? -2.258 3.337 11.561 1.00 98.31 86 PHE A C 1
ATOM 691 O O . PHE A 1 86 ? -1.113 3.737 11.424 1.00 98.31 86 PHE A O 1
ATOM 698 N N . GLU A 1 87 ? -2.558 2.463 12.509 1.00 98.25 87 GLU A N 1
ATOM 699 C CA . GLU A 1 87 ? -1.590 1.548 13.101 1.00 98.25 87 GLU A CA 1
ATOM 700 C C . GLU A 1 87 ? -1.460 0.335 12.166 1.00 98.25 87 GLU A C 1
ATOM 702 O O . GLU A 1 87 ? -2.465 -0.292 11.814 1.00 98.25 87 GLU A O 1
ATOM 707 N N . ILE A 1 88 ? -0.232 0.004 11.755 1.00 98.44 88 ILE A N 1
ATOM 708 C CA . ILE A 1 88 ? 0.038 -1.177 10.926 1.00 98.44 88 ILE A CA 1
ATOM 709 C C . ILE A 1 88 ? 0.127 -2.405 11.838 1.00 98.44 88 ILE A C 1
ATOM 711 O O . ILE A 1 88 ? 1.116 -2.580 12.546 1.00 98.44 88 ILE A O 1
ATOM 715 N N . LEU A 1 89 ? -0.896 -3.261 11.818 1.00 98.50 89 LEU A N 1
ATOM 716 C CA . LEU A 1 89 ? -0.964 -4.449 12.676 1.00 98.50 89 LEU A CA 1
ATOM 717 C C . LEU A 1 89 ? -0.134 -5.607 12.121 1.00 98.50 89 LEU A C 1
ATOM 719 O O . LEU A 1 89 ? 0.529 -6.319 12.871 1.00 98.50 89 LEU A O 1
ATOM 723 N N . ALA A 1 90 ? -0.200 -5.818 10.806 1.00 98.38 90 ALA A N 1
ATOM 724 C CA . ALA A 1 90 ? 0.549 -6.863 10.126 1.00 98.38 90 ALA A CA 1
ATOM 725 C C . ALA A 1 90 ? 0.740 -6.528 8.646 1.00 98.38 90 ALA A C 1
ATOM 727 O O . 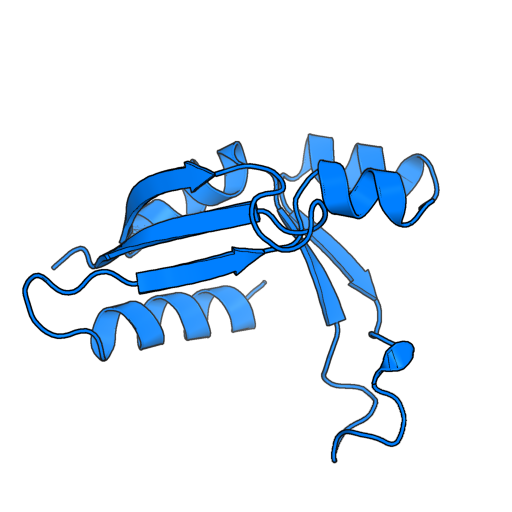ALA A 1 90 ? -0.115 -5.906 8.015 1.00 98.38 90 ALA A O 1
ATOM 728 N N . ILE A 1 91 ? 1.849 -7.012 8.096 1.00 98.19 91 ILE A N 1
ATOM 729 C CA . ILE A 1 91 ? 2.101 -7.087 6.660 1.00 98.19 91 ILE A CA 1
ATOM 730 C C . ILE A 1 91 ? 2.374 -8.556 6.365 1.00 98.19 91 ILE A C 1
ATOM 732 O O . ILE A 1 91 ? 3.307 -9.125 6.931 1.00 98.19 91 ILE A O 1
ATOM 736 N N . LEU A 1 92 ? 1.543 -9.169 5.527 1.00 97.25 92 LEU A N 1
ATOM 737 C CA . LEU A 1 92 ? 1.647 -10.569 5.123 1.00 97.25 92 LEU A CA 1
ATOM 738 C C . LEU A 1 92 ? 2.062 -10.611 3.643 1.00 97.25 92 LEU A C 1
ATOM 740 O O . LEU A 1 92 ? 1.205 -10.439 2.767 1.00 97.25 92 LEU A O 1
ATOM 744 N N . PRO A 1 93 ? 3.362 -10.786 3.342 1.00 95.81 93 PRO A N 1
ATOM 745 C CA . PRO A 1 93 ? 3.857 -10.743 1.972 1.00 95.81 93 PRO A CA 1
ATOM 746 C C . PRO A 1 93 ? 3.303 -11.897 1.136 1.00 95.81 93 PRO A C 1
ATOM 748 O O . PRO A 1 93 ? 3.220 -13.023 1.624 1.00 95.81 93 PRO A O 1
ATOM 751 N N . ALA A 1 94 ? 2.939 -11.620 -0.118 1.00 93.50 94 ALA A N 1
ATOM 752 C CA . ALA A 1 94 ? 2.400 -12.573 -1.089 1.00 93.50 94 ALA A CA 1
ATOM 753 C C . ALA A 1 94 ? 1.190 -13.394 -0.589 1.00 93.50 94 ALA A C 1
ATOM 755 O O . ALA A 1 94 ? 0.881 -14.456 -1.124 1.00 93.50 94 ALA A O 1
ATOM 756 N N . PHE A 1 95 ? 0.480 -12.920 0.435 1.00 96.00 95 PHE A N 1
ATOM 757 C CA . PHE A 1 95 ? -0.612 -13.667 1.055 1.00 96.00 95 PHE A CA 1
ATOM 758 C C . PHE A 1 95 ? -1.791 -13.893 0.099 1.00 96.00 95 PHE A C 1
ATOM 760 O O . PHE A 1 95 ? -2.433 -14.943 0.124 1.00 96.00 95 PHE A O 1
ATOM 767 N N . VAL A 1 96 ? -2.076 -12.922 -0.771 1.00 94.62 96 VAL A N 1
ATOM 768 C CA . VAL A 1 96 ? -3.199 -12.996 -1.707 1.00 94.62 96 VAL A CA 1
ATOM 769 C C . VAL A 1 96 ? -2.718 -13.600 -3.021 1.00 94.62 96 VAL A C 1
ATOM 771 O O . VAL A 1 96 ? -2.055 -12.945 -3.829 1.00 94.62 96 VAL A O 1
ATOM 774 N N . GLY A 1 97 ? -3.041 -14.880 -3.219 1.00 90.38 97 GLY A N 1
ATOM 775 C CA . GLY A 1 97 ? -2.773 -15.604 -4.465 1.00 90.38 97 GLY A CA 1
ATOM 776 C C . GLY A 1 97 ? -1.289 -15.742 -4.814 1.00 90.38 97 GLY A C 1
ATOM 777 O O . GLY A 1 97 ? -0.965 -15.838 -5.993 1.00 90.38 97 GLY A O 1
ATOM 778 N N . ASN A 1 98 ? -0.388 -15.702 -3.822 1.00 89.50 98 ASN A N 1
ATOM 779 C CA . ASN A 1 98 ? 1.066 -15.660 -4.025 1.00 89.50 98 ASN A CA 1
ATOM 780 C C . ASN A 1 98 ? 1.535 -14.479 -4.898 1.00 89.50 98 ASN A C 1
ATOM 782 O O . ASN A 1 98 ? 2.574 -14.540 -5.559 1.00 89.50 98 ASN A O 1
ATOM 786 N N . MET A 1 99 ? 0.736 -13.409 -4.931 1.00 90.00 99 MET A N 1
ATOM 787 C CA . MET A 1 99 ? 0.986 -12.230 -5.749 1.00 90.00 99 MET A CA 1
ATOM 788 C C . MET A 1 99 ? 0.976 -10.969 -4.904 1.00 90.00 99 MET A C 1
ATOM 790 O O . MET A 1 99 ? 2.021 -10.335 -4.802 1.00 90.00 99 MET A O 1
ATOM 794 N N . GLN A 1 100 ? -0.161 -10.608 -4.309 1.00 95.25 100 GLN A N 1
ATOM 795 C CA . GLN A 1 100 ? -0.311 -9.366 -3.548 1.00 95.25 100 GLN A CA 1
ATOM 796 C C . GLN A 1 100 ? -0.057 -9.578 -2.057 1.00 95.25 100 GLN A C 1
ATOM 798 O O . GLN A 1 100 ? -0.313 -10.651 -1.500 1.00 95.25 100 GLN A O 1
ATOM 803 N N . ASP A 1 101 ? 0.411 -8.523 -1.406 1.00 97.12 101 ASP A N 1
ATOM 804 C CA . ASP A 1 101 ? 0.612 -8.498 0.034 1.00 97.12 101 ASP A CA 1
ATOM 805 C C . ASP A 1 101 ? -0.705 -8.124 0.714 1.00 97.12 101 ASP A C 1
ATOM 807 O O . ASP A 1 101 ? -1.444 -7.282 0.208 1.00 97.12 101 ASP A O 1
ATOM 811 N N . MET A 1 102 ? -1.000 -8.725 1.866 1.00 98.00 102 MET A N 1
ATOM 812 C CA . MET A 1 102 ? -2.134 -8.331 2.705 1.00 98.00 102 MET A CA 1
ATOM 813 C C . MET A 1 102 ? -1.647 -7.425 3.832 1.00 98.00 102 MET A C 1
ATOM 815 O O . MET A 1 102 ? -0.744 -7.796 4.585 1.00 98.00 102 MET A O 1
ATOM 819 N N . ILE A 1 103 ? -2.272 -6.261 3.977 1.00 98.31 103 ILE A N 1
ATOM 820 C CA . ILE A 1 103 ? -1.980 -5.292 5.030 1.00 98.31 103 ILE A CA 1
ATOM 821 C C . ILE A 1 103 ? -3.167 -5.235 5.986 1.00 98.31 103 ILE A C 1
ATOM 823 O O . ILE A 1 103 ? -4.294 -4.953 5.574 1.00 98.31 103 ILE A O 1
ATOM 827 N N . LEU A 1 104 ? -2.906 -5.492 7.267 1.00 98.56 104 LEU A N 1
ATOM 828 C CA . LEU A 1 104 ? -3.889 -5.344 8.335 1.00 98.56 104 LEU A CA 1
ATOM 829 C C . LEU A 1 104 ? -3.645 -4.033 9.074 1.00 98.56 104 LEU A C 1
ATOM 831 O O . LEU A 1 104 ? -2.538 -3.771 9.549 1.00 98.56 104 LEU A O 1
ATOM 835 N N . LEU A 1 105 ? -4.693 -3.226 9.185 1.00 98.50 105 LEU A N 1
ATOM 836 C CA . LEU A 1 105 ? -4.632 -1.855 9.672 1.00 98.50 105 LEU A CA 1
ATOM 837 C C . LEU A 1 105 ? -5.681 -1.619 10.758 1.00 98.50 105 LEU A C 1
ATOM 839 O O . LEU A 1 105 ? -6.797 -2.138 10.684 1.00 98.50 105 LEU A O 1
ATOM 843 N N . ARG A 1 106 ? -5.362 -0.758 11.723 1.00 98.38 106 ARG A N 1
ATOM 844 C CA . ARG A 1 106 ? -6.335 -0.193 12.667 1.00 98.38 106 ARG A CA 1
ATOM 845 C C . ARG A 1 106 ? -6.334 1.330 12.545 1.00 98.38 106 ARG A C 1
ATOM 847 O O . ARG A 1 106 ? -5.260 1.912 12.637 1.00 98.38 106 ARG A O 1
ATOM 854 N N . PRO A 1 107 ? -7.481 1.998 12.334 1.00 97.88 107 PRO A N 1
ATOM 855 C CA . PRO A 1 107 ? -7.506 3.457 12.260 1.00 97.88 107 PRO A CA 1
ATOM 856 C C . PRO A 1 107 ? -6.970 4.097 13.541 1.00 97.88 107 PRO A C 1
ATOM 858 O O . PRO A 1 107 ? -7.347 3.690 14.645 1.00 97.88 107 PRO A O 1
ATOM 861 N N . ARG A 1 108 ? -6.136 5.125 13.390 1.00 94.38 108 ARG A N 1
ATOM 862 C CA . ARG A 1 108 ? -5.767 6.029 14.482 1.00 94.38 108 ARG A CA 1
ATOM 863 C C . ARG A 1 108 ? -6.914 7.016 14.676 1.00 94.38 108 ARG A C 1
ATOM 865 O O . ARG A 1 108 ? -7.512 7.472 13.704 1.00 94.38 108 ARG A O 1
ATOM 872 N N . ARG A 1 109 ? -7.259 7.286 15.928 1.00 82.25 109 ARG A N 1
ATOM 873 C CA . ARG A 1 109 ? -8.320 8.220 16.309 1.00 82.25 109 ARG A CA 1
ATOM 874 C C . ARG A 1 109 ? -7.741 9.362 17.111 1.00 82.25 109 ARG A C 1
ATOM 876 O O . ARG A 1 109 ? -6.765 9.089 17.845 1.00 82.25 109 ARG A O 1
#